Protein AF-A0A2M7L069-F1 (afdb_monomer)

Radius of gyration: 13.08 Å; Cα contacts (8 Å, |Δi|>4): 69; chains: 1; bounding box: 26×36×43 Å

Foldseek 3Di:
DDDDDDDQPLVVLLVVQVPDPPCLDLVNLVVVVLAPLVRDDLVVSCVVQVVVVDPSSNSSSVSNSVVSVPNVPPDD

Sequence (76 aa):
RQFAFVASPEKALLDLVHLTPGADSPDYLRELRLQNADAMNPRMLQELAERSGRPKLVRAARIAGRLLSSEEGESL

Secondary structure (DSSP, 8-state):
--------HHHHHHHHHHHSTTTTSHHHHHHT----GGG--HHHHHHHHHHTT-HHHHHHHHHHHHHHHHGGG---

Solvent-accessible surface area (backbone atoms only — not comparable to full-atom values): 4587 Å² total; per-residue (Å²): 140,88,85,82,91,76,75,52,60,45,55,47,52,48,49,52,38,68,76,34,87,73,39,54,37,69,67,55,51,56,73,65,61,64,76,59,45,93,70,44,59,56,66,61,28,39,52,56,21,56,74,64,73,39,70,59,42,41,50,29,32,56,53,50,40,50,51,43,66,57,68,82,70,77,78,129

Structure (mmCIF, N/CA/C/O backbone):
data_AF-A0A2M7L069-F1
#
_entry.id   AF-A0A2M7L069-F1
#
loop_
_atom_site.group_PDB
_atom_site.id
_atom_site.type_symbol
_atom_site.label_atom_id
_atom_site.label_alt_id
_atom_site.label_comp_id
_atom_site.label_asym_id
_atom_site.label_entity_id
_atom_site.label_seq_id
_atom_site.pdbx_PDB_ins_code
_atom_site.Cartn_x
_atom_site.Cartn_y
_atom_site.Cartn_z
_atom_site.occupancy
_atom_site.B_iso_or_equiv
_atom_site.auth_seq_id
_atom_site.auth_comp_id
_atom_site.auth_asym_id
_atom_site.auth_atom_id
_atom_site.pdbx_PDB_model_num
ATOM 1 N N . ARG A 1 1 ? 6.288 -4.037 -30.857 1.00 72.25 1 ARG A N 1
ATOM 2 C CA . ARG A 1 1 ? 6.835 -4.073 -29.477 1.00 72.25 1 ARG A CA 1
ATOM 3 C C . ARG A 1 1 ? 5.908 -3.233 -28.613 1.00 72.25 1 ARG A C 1
ATOM 5 O O . ARG A 1 1 ? 5.675 -2.093 -28.986 1.00 72.25 1 ARG A O 1
ATOM 12 N N . GLN A 1 2 ? 5.317 -3.802 -27.564 1.00 81.62 2 GLN A N 1
ATOM 13 C CA . GLN A 1 2 ? 4.366 -3.098 -26.700 1.00 81.62 2 GLN A CA 1
ATOM 14 C C . GLN A 1 2 ? 5.055 -2.778 -25.371 1.00 81.62 2 GLN A C 1
ATOM 16 O O . GLN A 1 2 ? 5.823 -3.597 -24.868 1.00 81.62 2 GLN A O 1
ATOM 21 N N . PHE A 1 3 ? 4.819 -1.579 -24.851 1.00 88.44 3 PHE A N 1
ATOM 22 C CA . PHE A 1 3 ? 5.354 -1.110 -23.576 1.00 88.44 3 PHE A CA 1
ATOM 23 C C . PHE A 1 3 ? 4.186 -0.738 -22.666 1.00 88.44 3 PHE A C 1
ATOM 25 O O . PHE A 1 3 ? 3.167 -0.242 -23.146 1.00 88.44 3 PHE A O 1
ATOM 32 N N . ALA A 1 4 ? 4.341 -0.975 -21.367 1.00 87.81 4 ALA A N 1
ATOM 33 C CA . ALA A 1 4 ? 3.381 -0.586 -20.346 1.00 87.81 4 ALA A CA 1
ATOM 34 C C . ALA A 1 4 ? 4.131 -0.138 -19.090 1.00 87.81 4 ALA A C 1
ATOM 36 O O . ALA A 1 4 ? 5.221 -0.635 -18.800 1.00 87.81 4 ALA A O 1
ATOM 37 N N . PHE A 1 5 ? 3.532 0.787 -18.346 1.00 89.38 5 PHE A N 1
ATOM 38 C CA . PHE A 1 5 ? 3.996 1.131 -17.010 1.00 89.38 5 PHE A CA 1
ATOM 39 C C . PHE A 1 5 ? 3.378 0.157 -16.011 1.00 89.38 5 PHE A C 1
ATOM 41 O O . PHE A 1 5 ? 2.161 -0.019 -15.987 1.00 89.38 5 PHE A O 1
ATOM 48 N N . VAL A 1 6 ? 4.222 -0.472 -15.198 1.00 89.56 6 VAL A N 1
ATOM 49 C CA . VAL A 1 6 ? 3.798 -1.357 -14.112 1.00 89.56 6 VAL A CA 1
ATOM 50 C C . VAL A 1 6 ? 3.982 -0.603 -12.802 1.00 89.56 6 VAL A C 1
ATOM 52 O O . VAL A 1 6 ? 5.010 0.042 -12.595 1.00 89.56 6 VAL A O 1
ATOM 55 N N . ALA A 1 7 ? 2.966 -0.640 -11.941 1.00 91.06 7 ALA A N 1
ATOM 56 C CA . ALA A 1 7 ? 3.052 -0.038 -10.618 1.00 91.06 7 ALA A CA 1
ATOM 57 C C . ALA A 1 7 ? 4.126 -0.745 -9.782 1.00 91.06 7 ALA A C 1
ATOM 59 O O . ALA A 1 7 ? 4.292 -1.961 -9.883 1.00 91.06 7 ALA A O 1
ATOM 60 N N . SER A 1 8 ? 4.822 0.005 -8.924 1.00 93.06 8 SER A N 1
ATOM 61 C CA . SER A 1 8 ? 5.646 -0.633 -7.898 1.00 93.06 8 SER A CA 1
ATOM 62 C C . SER A 1 8 ? 4.752 -1.419 -6.923 1.00 93.06 8 SER A C 1
ATOM 64 O O . SER A 1 8 ? 3.573 -1.067 -6.768 1.00 93.06 8 SER A O 1
ATOM 66 N N . PRO A 1 9 ? 5.278 -2.449 -6.240 1.00 93.19 9 PRO A N 1
ATOM 67 C CA . PRO A 1 9 ? 4.524 -3.202 -5.236 1.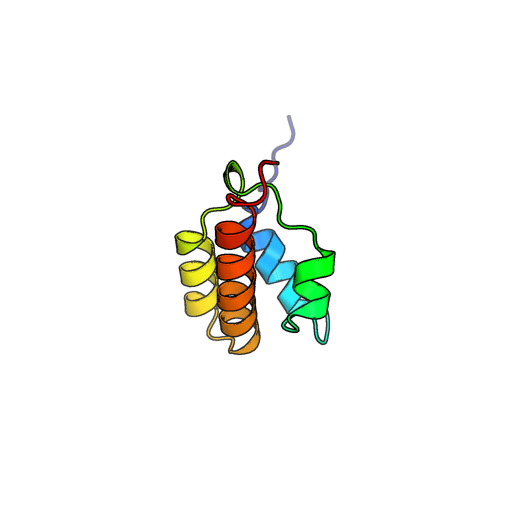00 93.19 9 PRO A CA 1
ATOM 68 C C . PRO A 1 9 ? 3.899 -2.310 -4.155 1.00 93.19 9 PRO A C 1
ATOM 70 O O . PRO A 1 9 ? 2.745 -2.510 -3.776 1.00 93.19 9 PRO A O 1
ATOM 73 N N . GLU A 1 10 ? 4.604 -1.261 -3.722 1.00 95.31 10 GLU A N 1
ATOM 74 C CA . GLU A 1 10 ? 4.101 -0.297 -2.740 1.00 95.31 10 GLU A CA 1
ATOM 75 C C . GLU A 1 10 ? 2.893 0.471 -3.279 1.00 95.31 10 GLU A C 1
ATOM 7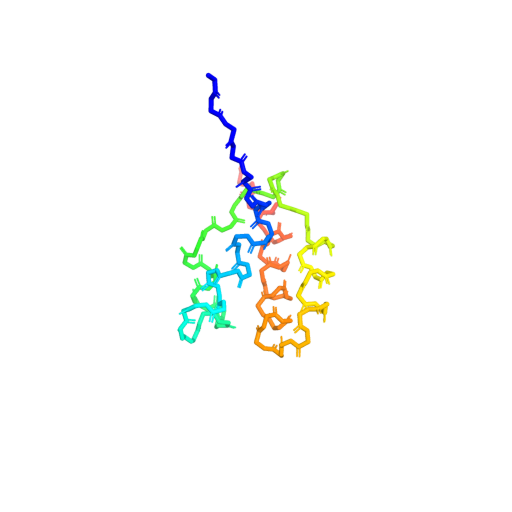7 O O . GLU A 1 10 ? 1.872 0.606 -2.602 1.00 95.31 10 GLU A O 1
ATOM 82 N N . LYS A 1 11 ? 2.980 0.959 -4.522 1.00 96.12 11 LYS A N 1
ATOM 83 C CA . LYS A 1 11 ? 1.879 1.687 -5.152 1.00 96.12 11 LYS A CA 1
ATOM 84 C C . LYS A 1 11 ? 0.670 0.779 -5.375 1.00 96.12 11 LYS A C 1
ATOM 86 O O . LYS A 1 11 ? -0.450 1.208 -5.109 1.00 96.12 11 LYS A O 1
ATOM 91 N N . ALA A 1 12 ? 0.897 -0.460 -5.809 1.00 95.06 12 ALA A N 1
ATOM 92 C CA . ALA A 1 12 ? -0.155 -1.452 -6.004 1.00 95.06 12 ALA A CA 1
ATOM 93 C C . ALA A 1 12 ? -0.891 -1.777 -4.692 1.00 95.06 12 ALA A C 1
ATOM 95 O O . ALA A 1 12 ? -2.121 -1.813 -4.675 1.00 95.06 12 ALA A O 1
ATOM 96 N N . LEU A 1 13 ? -0.164 -1.933 -3.579 1.00 95.19 13 LEU A N 1
ATOM 97 C CA . LEU A 1 13 ? -0.771 -2.138 -2.262 1.00 95.19 13 LEU A CA 1
ATOM 98 C C . LEU A 1 13 ? -1.630 -0.937 -1.841 1.00 95.19 13 LEU A C 1
ATOM 100 O O . LEU A 1 13 ? -2.768 -1.108 -1.399 1.00 95.19 13 LEU A O 1
ATOM 104 N N . LEU A 1 14 ? -1.119 0.286 -2.004 1.00 97.31 14 LEU A N 1
ATOM 105 C CA . LEU A 1 14 ? -1.882 1.491 -1.672 1.00 97.31 14 LEU A CA 1
ATOM 106 C C . LEU A 1 14 ? -3.123 1.656 -2.555 1.00 97.31 14 LEU A C 1
ATOM 108 O O . LEU A 1 14 ? -4.161 2.089 -2.055 1.00 97.31 14 LEU A O 1
ATOM 112 N N . ASP A 1 15 ? -3.050 1.280 -3.831 1.00 97.44 15 ASP A N 1
ATOM 113 C CA . ASP A 1 15 ? -4.205 1.290 -4.731 1.00 97.44 15 ASP A CA 1
ATOM 114 C C . ASP A 1 15 ? -5.261 0.269 -4.308 1.00 97.44 15 ASP A C 1
ATOM 116 O O . ASP A 1 15 ? -6.443 0.609 -4.229 1.00 97.44 15 ASP A O 1
ATOM 120 N N . LEU A 1 16 ? -4.844 -0.945 -3.940 1.00 96.94 16 LEU A N 1
ATOM 121 C CA . LEU A 1 16 ? -5.745 -1.969 -3.415 1.00 96.94 16 LEU A CA 1
ATOM 122 C C . LEU A 1 16 ? -6.488 -1.470 -2.169 1.00 96.94 16 LEU A C 1
ATOM 124 O O . LEU A 1 16 ? -7.717 -1.564 -2.095 1.00 96.94 16 LEU A O 1
ATOM 128 N N . VAL A 1 17 ? -5.766 -0.879 -1.211 1.00 97.88 17 VAL A N 1
ATOM 129 C CA . VAL A 1 17 ? -6.375 -0.303 -0.003 1.00 97.88 17 VAL A CA 1
ATOM 130 C C . VAL A 1 17 ? -7.268 0.884 -0.348 1.00 97.88 17 VAL A C 1
ATOM 132 O O . VAL A 1 17 ? -8.321 1.069 0.265 1.00 97.88 17 VAL A O 1
ATOM 135 N N . HIS A 1 18 ? -6.879 1.715 -1.315 1.00 97.50 18 HIS A N 1
ATOM 136 C CA . HIS A 1 18 ? -7.679 2.864 -1.712 1.00 97.50 18 HIS A CA 1
ATOM 137 C C . HIS A 1 18 ? -9.050 2.433 -2.247 1.00 97.50 18 HIS A C 1
ATOM 139 O O . HIS A 1 18 ? -10.060 3.009 -1.833 1.00 9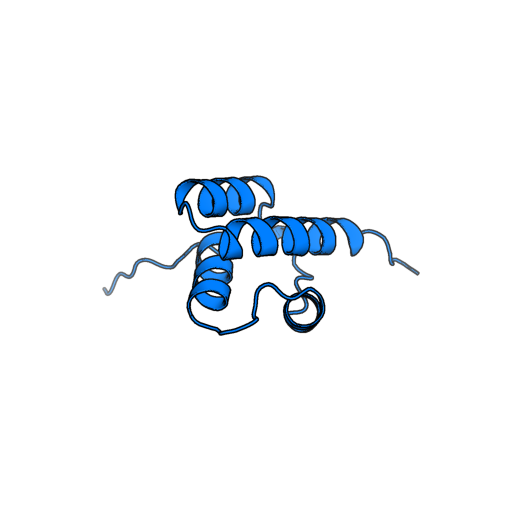7.50 18 HIS A O 1
ATOM 145 N N . LEU A 1 19 ? -9.068 1.411 -3.104 1.00 97.75 19 LEU A N 1
ATOM 146 C CA . LEU A 1 19 ? -10.249 0.934 -3.823 1.00 97.75 19 LEU A CA 1
ATOM 147 C C . LEU A 1 19 ? -11.135 -0.011 -3.000 1.00 97.75 19 LEU A C 1
ATOM 149 O O . LEU A 1 19 ? -12.313 -0.156 -3.312 1.00 97.75 19 LEU A O 1
ATOM 153 N N . THR A 1 20 ? -10.605 -0.611 -1.932 1.00 97.56 20 THR A N 1
ATOM 154 C CA . THR A 1 20 ? -11.331 -1.613 -1.138 1.00 97.56 20 THR A CA 1
ATOM 155 C C . THR A 1 20 ? -11.813 -1.026 0.193 1.00 97.56 20 THR A C 1
ATOM 157 O O . THR A 1 20 ? -10.986 -0.648 1.028 1.00 97.56 20 THR A O 1
ATOM 160 N N . PRO A 1 21 ? -13.127 -0.904 0.454 1.00 96.31 21 PRO A N 1
ATOM 161 C CA . PRO A 1 21 ? -13.647 -0.451 1.748 1.00 96.31 21 PRO A CA 1
ATOM 162 C C . PRO A 1 21 ? -13.109 -1.293 2.919 1.00 96.31 21 PRO A C 1
ATOM 164 O O . PRO A 1 21 ? -12.980 -2.502 2.798 1.00 96.31 21 PRO A O 1
ATOM 167 N N . GLY A 1 22 ? -12.752 -0.660 4.042 1.00 94.06 22 GLY A N 1
ATOM 168 C CA . GLY A 1 22 ? -12.254 -1.365 5.240 1.00 94.06 22 GLY A CA 1
ATOM 169 C C . GLY A 1 22 ? -10.861 -2.010 5.134 1.00 94.06 22 GLY A C 1
ATOM 170 O O . GLY A 1 22 ? -10.376 -2.578 6.111 1.00 94.06 22 GLY A O 1
ATOM 171 N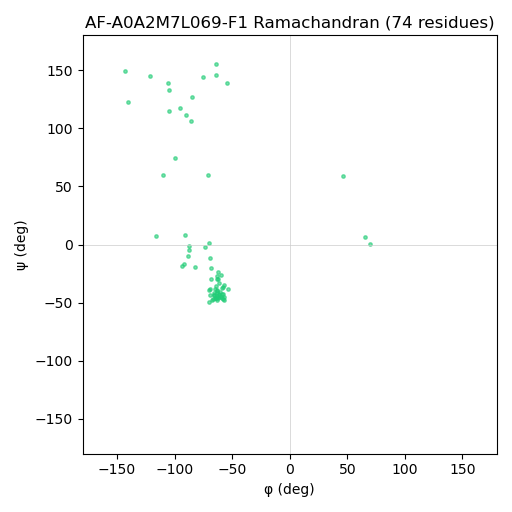 N . ALA A 1 23 ? -10.184 -1.891 3.989 1.00 96.38 23 ALA A N 1
ATOM 172 C CA . ALA A 1 23 ? -8.873 -2.504 3.751 1.00 96.38 23 ALA A CA 1
ATOM 173 C C . ALA A 1 23 ? -7.695 -1.888 4.533 1.00 96.38 23 ALA A C 1
ATOM 175 O O . ALA A 1 23 ? -6.557 -2.313 4.371 1.00 96.38 23 ALA A O 1
ATOM 176 N N . ASP A 1 24 ? -7.935 -0.878 5.372 1.00 96.19 24 ASP A N 1
ATOM 177 C CA . ASP A 1 24 ? -6.967 -0.385 6.358 1.00 96.19 24 ASP A CA 1
ATOM 178 C C . ASP A 1 24 ? -7.095 -1.074 7.727 1.00 96.19 24 ASP A C 1
ATOM 180 O O . ASP A 1 24 ? -6.445 -0.657 8.687 1.00 96.19 24 ASP A O 1
ATOM 184 N N . SER A 1 25 ? -7.923 -2.119 7.830 1.00 96.38 25 SER A N 1
ATOM 185 C CA . SER A 1 25 ? -8.002 -2.961 9.023 1.00 96.38 25 SER A CA 1
ATOM 186 C C . SER A 1 25 ? -6.795 -3.909 9.130 1.00 96.38 25 SER A C 1
ATOM 188 O O . SER A 1 25 ? -6.313 -4.420 8.114 1.00 96.38 25 SER A O 1
ATOM 190 N N . PRO A 1 26 ? -6.297 -4.183 10.352 1.00 93.19 26 PRO A N 1
ATOM 191 C CA . PRO A 1 26 ? -5.220 -5.148 10.553 1.00 93.19 26 PRO A CA 1
ATOM 192 C C . PRO A 1 26 ? -5.549 -6.554 10.051 1.00 93.19 26 PRO A C 1
ATOM 194 O O . PRO A 1 26 ? -4.669 -7.208 9.504 1.00 93.19 26 PRO A O 1
ATOM 197 N N . ASP A 1 27 ? -6.791 -7.010 10.215 1.00 94.62 27 ASP A N 1
ATOM 198 C CA . ASP A 1 27 ? -7.197 -8.362 9.816 1.00 94.62 27 ASP A CA 1
ATOM 199 C C . ASP A 1 27 ? -7.139 -8.527 8.297 1.00 94.62 27 ASP A C 1
ATOM 201 O O . ASP A 1 27 ? -6.465 -9.434 7.813 1.00 94.62 27 ASP A O 1
ATOM 205 N N . TYR A 1 28 ? -7.689 -7.566 7.546 1.00 95.56 28 TYR A N 1
ATOM 206 C CA . TYR A 1 28 ? -7.579 -7.551 6.087 1.00 95.56 28 TYR A CA 1
ATOM 207 C C . TYR A 1 28 ? -6.116 -7.550 5.622 1.00 95.56 28 TYR A C 1
ATOM 209 O O . TYR A 1 28 ? -5.735 -8.305 4.734 1.00 95.56 28 TYR A O 1
ATOM 217 N N . LEU A 1 29 ? -5.263 -6.720 6.232 1.00 93.94 29 LEU A N 1
ATOM 218 C CA . LEU A 1 29 ? -3.854 -6.626 5.838 1.00 93.94 29 LEU A CA 1
ATOM 219 C C . LEU A 1 29 ? -3.052 -7.895 6.163 1.00 93.94 29 LEU A C 1
ATOM 221 O O . LEU A 1 29 ? -2.116 -8.210 5.430 1.00 93.94 29 LEU A O 1
ATOM 225 N N . ARG A 1 30 ? -3.421 -8.647 7.209 1.00 91.44 30 ARG A N 1
ATOM 226 C CA . A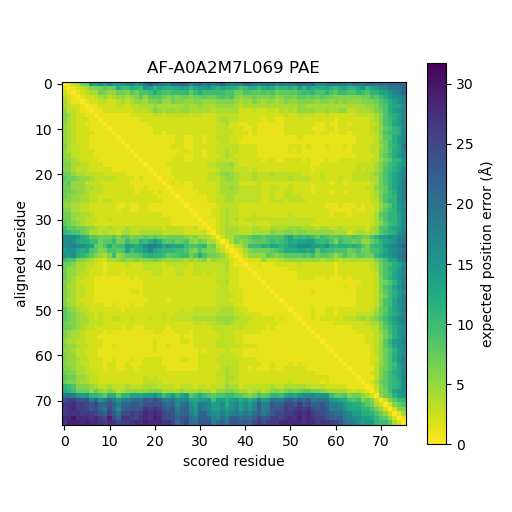RG A 1 30 ? -2.832 -9.968 7.491 1.00 91.44 30 ARG A CA 1
ATOM 227 C C . ARG A 1 30 ? -3.249 -11.010 6.456 1.00 91.44 30 ARG A C 1
ATOM 229 O O . ARG A 1 30 ? -2.418 -11.809 6.033 1.00 91.44 30 ARG A O 1
ATOM 236 N N . GLU A 1 31 ? -4.500 -10.974 6.001 1.00 93.50 31 GLU A N 1
ATOM 237 C CA . GLU A 1 31 ? -5.001 -11.881 4.957 1.00 93.50 31 GLU A CA 1
ATOM 238 C C . GLU A 1 31 ? -4.273 -11.709 3.614 1.00 93.50 31 GLU A C 1
ATOM 240 O O . GLU A 1 31 ? -4.196 -12.663 2.839 1.00 93.50 31 GLU A O 1
ATOM 245 N N . LEU A 1 32 ? -3.667 -10.540 3.363 1.00 91.25 32 LEU A N 1
ATOM 246 C CA . LEU A 1 32 ? -2.843 -10.297 2.173 1.00 91.25 32 LEU A CA 1
ATOM 247 C C . LEU A 1 32 ? -1.511 -11.062 2.165 1.00 91.25 32 LEU A C 1
ATOM 249 O O . LEU A 1 32 ? -0.860 -11.083 1.122 1.00 91.25 32 LEU A O 1
ATOM 253 N N . ARG A 1 33 ? -1.101 -11.673 3.291 1.00 86.31 33 ARG A N 1
ATOM 254 C CA . ARG A 1 33 ? 0.133 -12.474 3.420 1.00 86.31 33 ARG A CA 1
ATOM 255 C C . ARG A 1 33 ? 1.346 -11.773 2.806 1.00 86.31 33 ARG A C 1
ATOM 257 O O . ARG A 1 33 ? 1.975 -12.279 1.878 1.00 86.31 33 ARG A O 1
ATOM 264 N N . LEU A 1 34 ? 1.651 -10.579 3.313 1.00 84.94 34 LEU A N 1
ATOM 265 C CA . LEU A 1 34 ? 2.758 -9.728 2.860 1.00 84.94 34 LEU A CA 1
ATOM 266 C C . LEU A 1 34 ? 4.131 -10.308 3.269 1.00 84.94 34 LEU A C 1
ATOM 268 O O . LEU A 1 34 ? 4.886 -9.675 3.992 1.00 84.94 34 LEU A O 1
ATOM 272 N N . GLN A 1 35 ? 4.437 -11.522 2.816 1.00 71.75 35 GLN A N 1
ATOM 273 C CA . GLN A 1 35 ? 5.585 -12.336 3.240 1.00 71.75 35 GLN A CA 1
ATOM 274 C C . GLN A 1 35 ? 6.859 -12.070 2.435 1.00 71.75 35 GLN A C 1
ATOM 276 O O . GLN A 1 35 ? 7.929 -12.558 2.779 1.00 71.75 35 GLN A O 1
ATOM 281 N N . ASN A 1 36 ? 6.760 -11.310 1.345 1.00 72.31 36 ASN A N 1
ATOM 282 C CA . ASN A 1 36 ? 7.894 -11.037 0.472 1.00 72.31 36 ASN A CA 1
ATOM 283 C C . ASN A 1 36 ? 8.495 -9.659 0.782 1.00 72.31 36 ASN A C 1
ATOM 285 O O . ASN A 1 36 ? 8.265 -8.696 0.047 1.00 72.31 36 ASN A O 1
ATOM 289 N N . ALA A 1 37 ? 9.217 -9.567 1.903 1.00 66.50 37 ALA A N 1
ATOM 290 C CA . ALA A 1 37 ? 9.846 -8.329 2.370 1.00 66.50 37 ALA A CA 1
ATOM 291 C C . ALA A 1 37 ? 10.883 -7.779 1.370 1.00 66.50 37 ALA A C 1
ATOM 293 O O . ALA A 1 37 ? 10.955 -6.569 1.172 1.00 66.50 37 ALA A O 1
ATOM 294 N N . ASP A 1 38 ? 11.592 -8.650 0.644 1.00 71.38 38 ASP A N 1
ATOM 295 C CA . ASP A 1 38 ? 12.546 -8.245 -0.401 1.00 71.38 38 ASP A CA 1
ATOM 296 C C . ASP A 1 38 ? 11.875 -7.511 -1.573 1.00 71.38 38 ASP A C 1
ATOM 298 O O . ASP A 1 38 ? 12.497 -6.694 -2.255 1.00 71.38 38 ASP A O 1
ATOM 302 N N . ALA A 1 39 ? 10.589 -7.784 -1.816 1.00 78.75 39 ALA A N 1
ATOM 303 C CA . ALA A 1 39 ? 9.824 -7.174 -2.897 1.00 78.75 39 ALA A CA 1
ATOM 304 C C . ALA A 1 39 ? 9.167 -5.840 -2.509 1.00 78.75 39 ALA A C 1
ATOM 306 O O . ALA A 1 39 ? 8.553 -5.208 -3.371 1.00 78.75 39 ALA A O 1
ATOM 307 N N . MET A 1 40 ? 9.246 -5.406 -1.24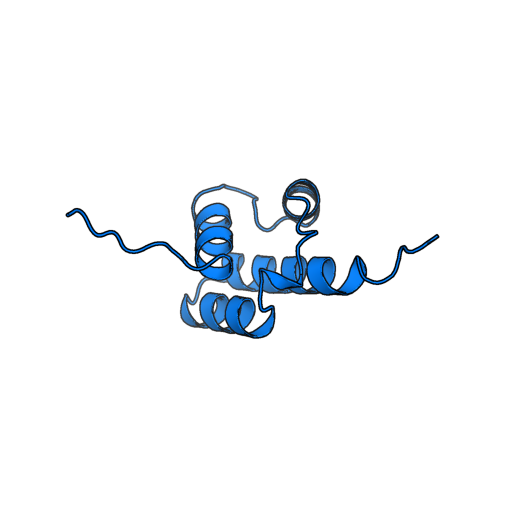7 1.00 87.56 40 MET A N 1
ATOM 308 C CA . MET A 1 40 ? 8.540 -4.211 -0.786 1.00 87.56 40 MET A CA 1
ATOM 309 C C . MET A 1 40 ? 9.386 -3.384 0.174 1.00 87.56 40 MET A C 1
ATOM 311 O O . MET A 1 40 ? 9.762 -3.842 1.243 1.00 87.56 40 MET A O 1
ATOM 315 N N . ASN A 1 41 ? 9.622 -2.118 -0.164 1.00 91.38 41 ASN A N 1
ATOM 316 C CA . ASN A 1 41 ? 10.362 -1.198 0.689 1.00 91.38 41 ASN A CA 1
ATOM 317 C C . ASN A 1 41 ? 9.403 -0.453 1.642 1.00 91.38 41 ASN A C 1
ATOM 319 O O . ASN A 1 41 ? 8.652 0.422 1.190 1.00 91.38 41 ASN A O 1
ATOM 323 N N . PRO A 1 42 ? 9.445 -0.700 2.970 1.00 90.50 42 PRO A N 1
ATOM 324 C CA . PRO A 1 42 ? 8.515 -0.073 3.910 1.00 90.50 42 PRO A CA 1
ATOM 325 C C . PRO A 1 42 ? 8.645 1.454 3.977 1.00 90.50 42 PRO A C 1
ATOM 327 O O . PRO A 1 42 ? 7.654 2.144 4.216 1.00 90.50 42 PRO A O 1
ATOM 330 N N . ARG A 1 43 ? 9.846 2.004 3.732 1.00 93.19 43 ARG A N 1
ATOM 331 C CA . ARG A 1 43 ? 10.051 3.462 3.681 1.00 93.19 43 ARG A CA 1
ATOM 332 C C . ARG A 1 43 ? 9.349 4.073 2.472 1.00 93.19 43 ARG A C 1
ATOM 334 O O . ARG A 1 43 ? 8.590 5.021 2.637 1.00 93.19 43 ARG A O 1
ATOM 341 N N . MET A 1 44 ? 9.525 3.480 1.290 1.00 95.25 44 MET A N 1
ATOM 342 C CA . MET A 1 44 ? 8.842 3.926 0.068 1.00 95.25 44 MET A CA 1
ATOM 343 C C . MET A 1 44 ? 7.316 3.826 0.212 1.00 95.25 44 MET A C 1
ATOM 345 O O . MET A 1 44 ? 6.592 4.739 -0.185 1.00 95.25 44 MET A O 1
ATOM 349 N N . LEU A 1 45 ? 6.815 2.747 0.824 1.00 95.62 45 LEU A N 1
ATOM 350 C CA . LEU A 1 45 ? 5.387 2.573 1.095 1.00 95.62 45 LEU A CA 1
ATOM 351 C C . LEU A 1 45 ? 4.833 3.708 1.967 1.00 95.62 45 LEU A C 1
ATOM 353 O O . LEU A 1 45 ? 3.786 4.279 1.650 1.00 95.62 45 LEU A O 1
ATOM 357 N N . GLN A 1 46 ? 5.548 4.052 3.039 1.00 97.12 46 GLN A N 1
ATOM 358 C CA . GLN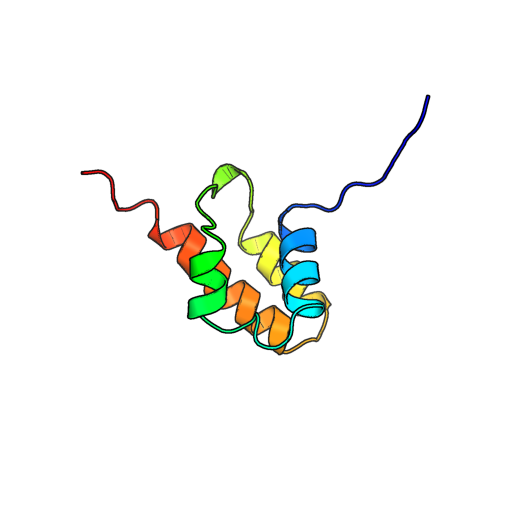 A 1 46 ? 5.168 5.132 3.943 1.00 97.12 46 GLN A CA 1
ATOM 359 C C . GLN A 1 46 ? 5.203 6.500 3.240 1.00 97.12 46 GLN A C 1
ATOM 361 O O . GLN A 1 46 ? 4.231 7.249 3.327 1.00 97.12 46 GLN A O 1
ATOM 366 N N . GLU A 1 47 ? 6.259 6.799 2.478 1.00 97.88 47 GLU A N 1
ATOM 367 C CA . GLU A 1 47 ? 6.391 8.052 1.720 1.00 97.88 47 GLU A CA 1
ATOM 368 C C . GLU A 1 47 ? 5.260 8.232 0.694 1.00 97.8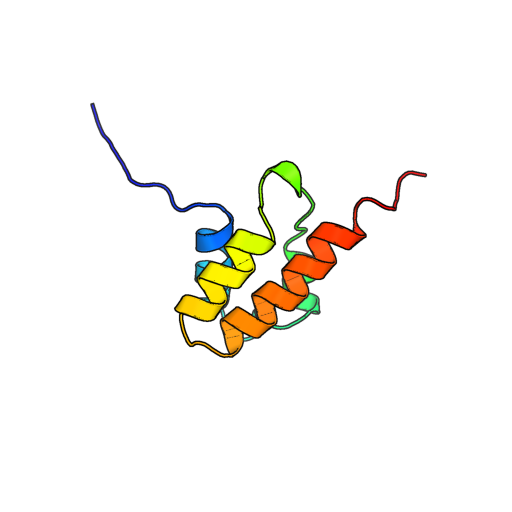8 47 GLU A C 1
ATOM 370 O O . GLU A 1 47 ? 4.653 9.303 0.598 1.00 97.88 47 GLU A O 1
ATOM 375 N N . LEU A 1 48 ? 4.929 7.184 -0.070 1.00 97.81 48 LEU A N 1
ATOM 376 C CA . LEU A 1 48 ? 3.824 7.220 -1.032 1.00 97.81 48 LEU A CA 1
ATOM 377 C C . LEU A 1 48 ? 2.471 7.430 -0.339 1.00 97.81 48 LEU A C 1
ATOM 379 O O . LEU A 1 48 ? 1.629 8.186 -0.838 1.00 97.81 48 LEU A O 1
ATOM 383 N N . ALA A 1 49 ? 2.263 6.796 0.816 1.00 98.19 49 ALA A N 1
ATOM 384 C CA . ALA A 1 49 ? 1.045 6.955 1.597 1.00 98.19 49 ALA A CA 1
ATOM 385 C C . ALA A 1 49 ? 0.898 8.379 2.147 1.00 98.19 49 ALA A C 1
ATOM 387 O O . ALA A 1 49 ? -0.183 8.960 2.045 1.00 98.19 49 ALA A O 1
ATOM 388 N N . GLU A 1 50 ? 1.968 8.972 2.675 1.00 98.19 50 GLU A N 1
ATOM 389 C CA . GLU A 1 50 ? 1.971 10.350 3.180 1.00 98.19 50 GLU A CA 1
ATOM 390 C C . GLU A 1 50 ? 1.704 11.363 2.067 1.00 98.19 50 GLU A C 1
ATOM 392 O O . GLU A 1 50 ? 0.823 12.215 2.203 1.00 98.19 50 GLU A O 1
ATOM 397 N N . ARG A 1 51 ? 2.370 11.208 0.916 1.00 97.81 51 ARG A N 1
ATOM 398 C CA . ARG A 1 51 ? 2.153 12.054 -0.270 1.00 97.81 51 ARG A CA 1
ATOM 399 C C . ARG A 1 51 ? 0.721 12.008 -0.795 1.00 97.81 51 ARG A C 1
ATOM 401 O O . ARG A 1 51 ? 0.275 12.965 -1.421 1.00 97.81 51 ARG A O 1
ATOM 408 N N . SER A 1 52 ? -0.005 10.914 -0.558 1.00 96.00 52 SER A N 1
ATOM 409 C CA . SER A 1 52 ? -1.410 10.803 -0.962 1.00 96.00 52 SER A CA 1
ATOM 410 C C . SER A 1 52 ? -2.345 11.728 -0.172 1.00 96.00 52 SER A C 1
ATOM 412 O O . SER A 1 52 ? -3.470 11.968 -0.609 1.00 96.00 52 SER A O 1
ATOM 414 N N . GLY A 1 53 ? -1.928 12.191 1.015 1.00 96.25 53 GLY A N 1
ATOM 415 C CA . GLY A 1 53 ? -2.754 12.977 1.933 1.00 96.25 53 GLY A CA 1
ATOM 416 C C . GLY A 1 53 ? -3.959 12.225 2.514 1.00 96.25 53 GLY A C 1
ATOM 417 O O . GLY A 1 53 ? -4.791 12.831 3.187 1.00 96.25 53 GLY A O 1
ATOM 418 N N . ARG A 1 54 ? -4.100 10.912 2.267 1.00 96.94 54 ARG A N 1
ATOM 419 C CA . ARG A 1 54 ? -5.262 10.124 2.705 1.00 96.94 54 ARG A CA 1
ATOM 420 C C . ARG A 1 54 ? -4.980 9.414 4.035 1.00 96.94 54 ARG A C 1
ATOM 422 O O . ARG A 1 54 ? -4.177 8.479 4.055 1.00 96.94 54 ARG A O 1
ATOM 429 N N . PRO A 1 55 ? -5.717 9.720 5.124 1.00 97.69 55 PRO A N 1
ATOM 430 C CA . PRO A 1 55 ? -5.494 9.086 6.428 1.00 97.69 55 PRO A CA 1
ATOM 431 C C . PRO A 1 55 ? -5.595 7.556 6.402 1.00 97.69 55 PRO A C 1
ATOM 433 O O . PRO A 1 55 ? -4.846 6.874 7.097 1.00 97.69 55 PRO A O 1
ATOM 436 N N . LYS A 1 56 ? -6.494 7.014 5.568 1.00 97.81 56 LYS A N 1
ATOM 437 C CA . LYS A 1 56 ? -6.660 5.570 5.351 1.00 97.81 56 LYS A CA 1
ATOM 438 C C . LYS A 1 56 ? -5.370 4.904 4.863 1.00 97.81 56 LYS A C 1
ATOM 440 O O . LYS A 1 56 ? -4.967 3.879 5.400 1.00 97.81 56 LYS A O 1
ATOM 445 N N . LEU A 1 57 ? -4.712 5.508 3.875 1.00 98.38 57 LEU A N 1
ATOM 446 C CA . LEU A 1 57 ? -3.499 4.959 3.274 1.00 98.38 57 LEU A CA 1
ATOM 447 C C . LEU A 1 57 ? -2.318 5.032 4.239 1.00 98.38 57 LEU A C 1
ATOM 449 O O . LEU A 1 57 ? -1.576 4.066 4.365 1.00 98.38 57 LEU A O 1
ATOM 453 N N . VAL A 1 58 ? -2.203 6.124 4.996 1.00 98.25 58 VAL A N 1
ATOM 454 C CA . VAL A 1 58 ? -1.172 6.267 6.036 1.00 98.25 58 VAL A CA 1
ATOM 455 C C . VAL A 1 58 ? -1.346 5.224 7.147 1.00 98.25 58 VAL A C 1
ATOM 457 O O . VAL A 1 58 ? -0.363 4.661 7.628 1.00 98.25 58 VAL A O 1
ATOM 460 N N . ARG A 1 59 ? -2.587 4.934 7.568 1.00 98.06 59 ARG A N 1
ATOM 461 C CA . ARG A 1 59 ? -2.851 3.855 8.537 1.00 98.06 59 ARG A CA 1
ATOM 462 C C . ARG A 1 59 ? -2.451 2.492 7.984 1.00 98.06 59 ARG A C 1
ATOM 464 O O . ARG A 1 59 ? -1.747 1.761 8.676 1.00 98.06 59 ARG A O 1
ATOM 471 N N . ALA A 1 60 ? -2.858 2.183 6.755 1.00 97.56 60 ALA A N 1
ATOM 472 C CA . ALA A 1 60 ? -2.542 0.908 6.128 1.00 97.56 60 ALA A CA 1
ATOM 473 C C . ALA A 1 60 ? -1.034 0.709 5.930 1.00 97.56 60 ALA A C 1
ATOM 475 O O . ALA A 1 60 ? -0.523 -0.341 6.302 1.00 97.56 60 ALA A O 1
ATOM 476 N N . ALA A 1 61 ? -0.308 1.727 5.451 1.00 96.75 61 ALA A N 1
ATOM 477 C CA . ALA A 1 61 ? 1.148 1.681 5.300 1.00 96.75 61 ALA A CA 1
ATOM 478 C C . ALA A 1 61 ? 1.859 1.393 6.629 1.00 96.75 61 ALA A C 1
ATOM 480 O O . ALA A 1 61 ? 2.744 0.543 6.688 1.00 96.75 61 ALA A O 1
ATOM 481 N N . ARG A 1 62 ? 1.410 2.020 7.725 1.00 95.69 62 ARG A N 1
ATOM 482 C CA . ARG A 1 62 ? 1.956 1.763 9.065 1.00 95.69 62 ARG A CA 1
ATOM 483 C C . ARG A 1 62 ? 1.726 0.325 9.530 1.00 95.69 62 ARG A C 1
ATOM 485 O O . ARG A 1 62 ? 2.606 -0.253 10.160 1.00 95.69 62 ARG A O 1
ATOM 492 N N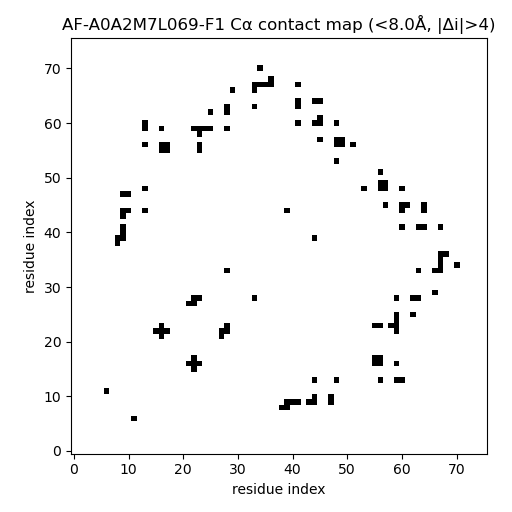 . ILE A 1 63 ? 0.541 -0.234 9.284 1.00 94.88 63 ILE A N 1
ATOM 493 C CA . ILE A 1 63 ? 0.214 -1.611 9.680 1.00 94.88 63 ILE A CA 1
ATOM 494 C C . ILE A 1 63 ? 0.999 -2.603 8.816 1.00 94.88 63 ILE A C 1
ATOM 496 O O . ILE A 1 63 ? 1.674 -3.470 9.361 1.00 94.88 63 ILE A O 1
ATOM 500 N N . ALA A 1 64 ? 0.968 -2.431 7.494 1.00 93.44 64 ALA A N 1
ATOM 501 C CA . ALA A 1 64 ? 1.699 -3.264 6.545 1.00 93.44 64 ALA A CA 1
ATOM 502 C C . ALA A 1 64 ? 3.210 -3.242 6.810 1.00 93.44 64 ALA A C 1
ATOM 504 O O . ALA A 1 64 ? 3.833 -4.296 6.838 1.00 93.44 64 ALA A O 1
ATOM 505 N N . GLY A 1 65 ? 3.786 -2.072 7.105 1.00 91.94 65 GLY A N 1
ATOM 506 C CA . GLY A 1 65 ? 5.196 -1.943 7.474 1.00 91.94 65 GLY A CA 1
ATOM 507 C C . GLY A 1 65 ? 5.577 -2.773 8.702 1.00 91.94 65 GLY A C 1
ATOM 508 O O . GLY A 1 65 ? 6.648 -3.362 8.723 1.00 91.94 65 GLY A O 1
ATOM 509 N N . ARG A 1 66 ? 4.688 -2.885 9.700 1.00 90.12 66 ARG A N 1
ATOM 510 C CA . ARG A 1 66 ? 4.919 -3.766 10.858 1.00 90.12 66 ARG A CA 1
ATOM 511 C C . ARG A 1 66 ? 4.866 -5.239 10.469 1.00 90.12 66 ARG A C 1
ATOM 513 O O . ARG A 1 66 ? 5.720 -5.989 10.913 1.00 90.12 66 ARG A O 1
ATOM 520 N N . LEU A 1 67 ? 3.897 -5.637 9.643 1.00 88.25 67 LEU A N 1
ATOM 521 C CA . LEU A 1 67 ? 3.770 -7.024 9.177 1.00 88.25 67 LEU A CA 1
ATOM 522 C C . LEU A 1 67 ? 5.012 -7.459 8.387 1.00 88.25 67 LEU A C 1
ATOM 524 O O . LEU A 1 67 ? 5.566 -8.515 8.663 1.00 88.25 67 LEU A O 1
ATOM 528 N N . LEU A 1 68 ? 5.507 -6.592 7.500 1.00 85.88 68 LEU A N 1
ATOM 529 C CA . LEU A 1 68 ? 6.725 -6.824 6.716 1.00 85.88 68 LEU A CA 1
ATOM 530 C C . LEU A 1 68 ? 7.982 -6.980 7.587 1.00 85.88 68 LEU A C 1
ATOM 532 O O . LEU A 1 68 ? 8.905 -7.673 7.187 1.00 85.88 68 LEU A O 1
ATOM 536 N N . SER A 1 69 ? 8.031 -6.344 8.763 1.00 79.56 69 SER A N 1
ATOM 537 C CA . SER A 1 69 ? 9.163 -6.452 9.698 1.00 79.56 69 SER A CA 1
ATOM 538 C C . SER A 1 69 ? 9.013 -7.561 10.747 1.00 79.56 69 SER A C 1
ATOM 540 O O . SER A 1 69 ? 9.989 -7.888 11.413 1.00 79.56 69 SER A O 1
ATOM 542 N N . SER A 1 70 ? 7.809 -8.100 10.966 1.00 67.94 70 SER A N 1
ATOM 543 C CA . SER A 1 70 ? 7.549 -9.107 12.008 1.00 67.94 70 SER A CA 1
ATOM 544 C C . SER A 1 70 ? 7.655 -10.552 11.514 1.00 67.94 70 SER A C 1
ATOM 546 O O . SER A 1 70 ? 7.854 -11.437 12.339 1.00 67.94 70 SER A O 1
ATOM 548 N N . GLU A 1 71 ? 7.586 -10.803 10.204 1.00 56.28 71 GLU A N 1
ATOM 549 C CA . GLU A 1 71 ? 7.662 -12.170 9.649 1.00 56.28 71 GLU A CA 1
ATOM 550 C C . GLU A 1 71 ? 9.112 -12.637 9.374 1.00 56.28 71 GLU A C 1
ATOM 552 O O . GLU A 1 71 ? 9.324 -13.789 9.015 1.00 56.28 71 GLU A O 1
ATOM 557 N N . GLU A 1 72 ? 10.135 -11.805 9.628 1.00 48.03 72 GLU A N 1
ATOM 558 C CA . GLU A 1 72 ? 11.554 -12.230 9.622 1.00 48.03 72 GLU A CA 1
ATOM 559 C C . GLU A 1 72 ? 11.936 -13.086 10.858 1.00 48.03 72 GLU A C 1
ATOM 561 O O . GLU A 1 72 ? 13.071 -13.548 10.970 1.00 48.03 72 GLU A O 1
ATOM 566 N N . GLY A 1 73 ? 11.004 -13.311 11.797 1.00 40.62 73 GLY A N 1
ATOM 567 C CA . GLY A 1 73 ? 11.260 -13.905 13.118 1.00 40.62 73 GLY A CA 1
ATOM 568 C C . GLY A 1 73 ? 10.605 -15.257 13.429 1.00 40.62 73 GLY A C 1
ATOM 569 O O . GLY A 1 73 ? 10.720 -15.705 14.566 1.00 40.62 73 GLY A O 1
ATOM 570 N N . GLU A 1 74 ? 9.948 -15.925 12.477 1.00 39.31 74 GLU A N 1
ATOM 571 C CA . GLU A 1 74 ? 9.496 -17.323 12.634 1.00 39.31 74 GLU A CA 1
ATOM 572 C C . GLU A 1 74 ? 10.315 -18.259 11.726 1.00 39.31 74 GLU A C 1
ATOM 574 O O . GLU A 1 74 ? 9.799 -18.946 10.850 1.00 39.31 74 GLU A O 1
ATOM 579 N N . SER A 1 75 ? 11.635 -18.292 11.937 1.00 32.19 75 SER A N 1
ATOM 580 C CA . SER A 1 75 ? 12.414 -19.506 11.658 1.00 32.19 75 SER A CA 1
ATOM 581 C C . SER A 1 75 ? 12.352 -20.400 12.893 1.00 32.19 75 SER A C 1
ATOM 583 O O . SER A 1 75 ? 12.967 -20.085 13.913 1.00 32.19 75 SER A O 1
ATOM 585 N N . LEU A 1 76 ? 11.577 -21.483 12.793 1.00 36.50 76 LEU A N 1
ATOM 586 C CA . LEU A 1 76 ? 11.756 -22.693 13.601 1.00 36.50 76 LEU A CA 1
ATOM 587 C C . LEU A 1 76 ? 12.996 -23.458 13.128 1.00 36.50 76 LEU A C 1
ATOM 589 O O . LEU A 1 76 ? 13.196 -23.533 11.893 1.00 36.50 76 LEU A O 1
#

pLDDT: mean 87.76, std 15.53, range [32.19, 98.38]

Mean predicted aligned error: 5.29 Å